Protein AF-A0A1L5L193-F1 (afdb_monomer)

Solvent-accessible surface area (backbone atoms only — not comparable to full-atom values): 7618 Å² total; per-residue (Å²): 110,72,63,56,50,73,42,48,42,58,53,31,42,52,50,36,54,54,48,49,52,45,39,71,76,49,44,58,81,75,45,55,71,64,32,44,52,40,49,49,51,41,42,38,51,27,49,30,44,20,22,20,64,66,56,87,20,56,33,45,41,53,42,11,40,66,74,67,65,30,77,91,50,23,79,63,40,78,53,18,62,65,53,50,33,46,53,46,65,51,52,45,42,49,52,41,52,53,24,47,79,39,49,85,44,54,68,49,37,47,49,39,53,50,58,55,57,52,47,42,56,47,39,67,44,53,46,23,64,69,67,75,37,98,71,54,54,42,38,85,51,56,84,60,111

Foldseek 3Di:
DVVCLQCVLVVLVVVLVVLCVVCVPPVVPPDDPLLNVLSLLSSLLSVLSCQCPPVVHDVQLLCCCQVVVNDPCSAPPDDHSNNVCCVVVPVLCCLSVVCSVVVVVVVSSVSSVVVSVVLCCVQVPVSCVRVVHNDDRSVVSSVRD

Sequence (145 aa):
MKFWQRYWYYIGGVAFVILAFAMGLWGSAALDYVQVLLIFSWMGMLVHQFEEYAWPGGFPLISNMIVFNEIERPDRYILNQRQCFVSNVVLCYLCYIVPIFFPQLIWLAAAQIFQGLWQIPAHGIVLNMRLKSKYNPGLLLFCFH

Radius of gyration: 15.89 Å; Cα contacts (8 Å, |Δi|>4): 156; chains: 1; bounding box: 41×33×41 Å

pLDDT: mean 84.97, std 11.06, range [39.0, 96.0]

Secondary structure (DSSP, 8-state):
-HHHHHHHHHHHHHHHHHHHHHIIIIIHHHS-HHHHHHHHHHHHHHHHHHHHHTSS--HHHHHHHHTS---S-TTTSSS-HHHHHIIIIIIIHHHHHHHHH-TT-HHHHHHHHHHHHHHHHIIIIIIHHHHTSS--TTSGGGGG-

Mean predicted aligned error: 5.78 Å

Structure (mmCIF, N/CA/C/O backbone):
data_AF-A0A1L5L193-F1
#
_entry.id   AF-A0A1L5L193-F1
#
loop_
_atom_site.group_PDB
_atom_site.id
_atom_site.type_symbol
_atom_site.label_atom_id
_atom_site.label_alt_id
_atom_site.label_comp_id
_atom_site.label_asym_id
_atom_site.label_entity_id
_atom_site.label_seq_id
_atom_site.pdbx_PDB_ins_code
_atom_site.Cartn_x
_atom_site.Cartn_y
_atom_site.Cartn_z
_atom_site.occupancy
_atom_site.B_iso_or_equiv
_atom_site.auth_seq_id
_atom_site.auth_comp_id
_atom_site.auth_asym_id
_atom_site.auth_atom_id
_atom_site.pdbx_PDB_model_num
ATOM 1 N N . MET A 1 1 ? 6.239 -19.169 0.678 1.00 64.19 1 MET A N 1
ATOM 2 C CA . MET A 1 1 ? 6.629 -17.743 0.519 1.00 64.19 1 MET A CA 1
ATOM 3 C C . MET A 1 1 ? 6.587 -17.225 -0.922 1.00 64.19 1 MET A C 1
ATOM 5 O O . MET A 1 1 ? 6.094 -16.124 -1.113 1.00 64.19 1 MET A O 1
ATOM 9 N N . LYS A 1 2 ? 7.032 -17.982 -1.944 1.00 82.06 2 LYS A N 1
ATOM 10 C CA . LYS A 1 2 ? 7.000 -17.519 -3.353 1.00 82.06 2 LYS A CA 1
ATOM 11 C C . LYS A 1 2 ? 5.596 -17.164 -3.871 1.00 82.06 2 LYS A C 1
ATOM 13 O O . LYS A 1 2 ? 5.463 -16.207 -4.619 1.00 82.06 2 LYS A O 1
ATOM 18 N N . PHE A 1 3 ? 4.569 -17.911 -3.454 1.00 86.75 3 PHE A N 1
ATOM 19 C CA . PHE A 1 3 ? 3.175 -17.631 -3.817 1.00 86.75 3 PHE A CA 1
ATOM 20 C C . PHE A 1 3 ? 2.727 -16.255 -3.311 1.00 86.75 3 PHE A C 1
ATOM 22 O O . PHE A 1 3 ? 2.352 -15.400 -4.103 1.00 86.75 3 PHE A O 1
ATOM 29 N N . TRP A 1 4 ? 2.866 -16.004 -2.007 1.00 83.44 4 TRP A N 1
ATOM 30 C CA . TRP A 1 4 ? 2.478 -14.723 -1.415 1.00 83.44 4 TRP A CA 1
ATOM 31 C C . TRP A 1 4 ? 3.247 -13.551 -2.035 1.00 83.44 4 TRP A C 1
ATOM 33 O O . TRP A 1 4 ? 2.641 -12.578 -2.466 1.00 83.44 4 TRP A O 1
ATOM 43 N N . GLN A 1 5 ? 4.562 -13.693 -2.218 1.00 85.12 5 GLN A N 1
ATOM 44 C CA . GLN A 1 5 ? 5.369 -12.675 -2.899 1.00 85.12 5 GLN A CA 1
ATOM 45 C C . GLN A 1 5 ? 4.891 -12.367 -4.320 1.00 85.12 5 GLN A C 1
ATOM 47 O O . GLN A 1 5 ? 5.106 -11.259 -4.797 1.00 85.12 5 GLN A O 1
ATOM 52 N N . ARG A 1 6 ? 4.258 -13.317 -5.013 1.00 86.31 6 ARG A N 1
ATOM 53 C CA . ARG A 1 6 ? 3.815 -13.150 -6.401 1.00 86.31 6 ARG A CA 1
ATOM 54 C C . ARG A 1 6 ? 2.389 -12.620 -6.530 1.00 86.31 6 ARG A C 1
ATOM 56 O O . ARG A 1 6 ? 2.111 -11.945 -7.512 1.00 86.31 6 ARG A O 1
ATOM 63 N N . TYR A 1 7 ? 1.522 -12.912 -5.563 1.00 90.81 7 TYR A N 1
ATOM 64 C CA . TYR A 1 7 ? 0.078 -12.653 -5.651 1.00 90.81 7 TYR A CA 1
ATOM 65 C C . TYR A 1 7 ? -0.460 -11.747 -4.533 1.00 90.81 7 TYR A C 1
ATOM 67 O O . TYR A 1 7 ? -1.667 -11.672 -4.329 1.00 90.81 7 TYR A O 1
ATOM 75 N N . TRP A 1 8 ? 0.411 -11.056 -3.795 1.00 92.31 8 TRP A N 1
ATOM 76 C CA . TRP A 1 8 ? 0.014 -10.211 -2.664 1.00 92.31 8 TRP A CA 1
ATOM 77 C C . TRP A 1 8 ? -1.023 -9.137 -3.017 1.00 92.31 8 TRP A C 1
ATOM 79 O O . TRP A 1 8 ? -1.915 -8.888 -2.217 1.00 92.31 8 TRP A O 1
ATOM 89 N N . TYR A 1 9 ? -0.959 -8.555 -4.213 1.00 92.19 9 TYR A N 1
ATOM 90 C CA . TYR A 1 9 ? -1.908 -7.536 -4.668 1.00 92.19 9 TYR A CA 1
ATOM 91 C C . TYR A 1 9 ? -3.305 -8.119 -4.940 1.00 92.19 9 TYR A C 1
ATOM 93 O O . TYR A 1 9 ? -4.301 -7.462 -4.660 1.00 92.19 9 TYR A O 1
ATOM 101 N N . TYR A 1 10 ? -3.415 -9.382 -5.376 1.00 93.56 10 TYR A N 1
ATOM 102 C CA . TYR A 1 10 ? -4.711 -10.076 -5.444 1.00 93.56 10 TYR A CA 1
ATOM 103 C C . TYR A 1 10 ? -5.270 -10.371 -4.053 1.00 93.56 10 TYR A C 1
ATOM 105 O O . TYR A 1 10 ? -6.467 -10.224 -3.828 1.00 93.56 10 TYR A O 1
ATOM 113 N N . ILE A 1 11 ? -4.405 -10.761 -3.111 1.00 93.19 11 ILE A N 1
ATOM 114 C CA . ILE A 1 11 ? -4.799 -10.956 -1.709 1.00 93.19 11 ILE A CA 1
ATOM 115 C C . ILE A 1 11 ? -5.304 -9.629 -1.125 1.00 93.19 11 ILE A C 1
ATOM 117 O O . ILE A 1 11 ? -6.338 -9.612 -0.465 1.00 93.19 11 ILE A O 1
ATOM 121 N N . GLY A 1 12 ? -4.627 -8.519 -1.431 1.00 93.12 12 GLY A N 1
ATOM 122 C CA . GLY A 1 12 ? -5.068 -7.171 -1.083 1.00 93.12 12 GLY A CA 1
ATOM 123 C C . GLY A 1 12 ? -6.423 -6.807 -1.697 1.00 93.12 12 GLY A C 1
ATOM 124 O O . GLY A 1 12 ? -7.297 -6.316 -0.990 1.00 93.12 12 GLY A O 1
ATOM 125 N N . GLY A 1 13 ? -6.651 -7.135 -2.972 1.00 93.25 13 GLY A N 1
ATOM 126 C CA . GLY A 1 13 ? -7.951 -6.952 -3.626 1.00 93.25 13 GLY A CA 1
ATOM 127 C C . GLY A 1 13 ? -9.080 -7.749 -2.960 1.00 93.25 13 GLY A C 1
ATOM 128 O O . GLY A 1 13 ? -10.162 -7.217 -2.727 1.00 93.25 13 GLY A O 1
ATOM 129 N N . VAL A 1 14 ? -8.827 -9.003 -2.571 1.00 95.44 14 VAL A N 1
ATOM 130 C CA . VAL A 1 14 ? -9.793 -9.803 -1.794 1.00 95.44 14 VAL A CA 1
ATOM 131 C C . VAL A 1 14 ? -10.044 -9.177 -0.420 1.00 95.44 14 VAL A C 1
ATOM 133 O O . VAL A 1 14 ? -11.194 -9.077 0.006 1.00 95.44 14 VAL A O 1
ATOM 136 N N . ALA A 1 15 ? -8.992 -8.713 0.260 1.00 94.69 15 ALA A N 1
ATOM 137 C CA . ALA A 1 15 ? -9.118 -8.025 1.542 1.00 94.69 15 ALA A CA 1
ATOM 138 C C . ALA A 1 15 ? -9.965 -6.749 1.421 1.00 94.69 15 ALA A C 1
ATOM 140 O O . ALA A 1 15 ? -10.819 -6.511 2.272 1.00 94.69 15 ALA A O 1
ATOM 141 N N . PHE A 1 16 ? -9.801 -5.978 0.343 1.00 95.81 16 PHE A N 1
ATOM 142 C CA . PHE A 1 16 ? -10.637 -4.815 0.052 1.00 95.81 16 PHE A CA 1
ATOM 143 C C . PHE A 1 16 ? -12.115 -5.193 -0.072 1.00 95.81 16 PHE A C 1
ATOM 145 O O . PHE A 1 16 ? -12.950 -4.551 0.556 1.00 95.81 16 PHE A O 1
ATOM 152 N N . VAL A 1 17 ? -12.446 -6.249 -0.824 1.00 95.81 17 VAL A N 1
ATOM 153 C CA . VAL A 1 17 ? -13.841 -6.697 -0.980 1.00 95.81 17 VAL A CA 1
ATOM 154 C C . VAL A 1 17 ? -14.447 -7.061 0.376 1.00 95.81 17 VAL A C 1
ATOM 156 O O . VAL A 1 17 ? -15.542 -6.609 0.702 1.00 95.81 17 VAL A O 1
ATOM 159 N N . ILE A 1 18 ? -13.723 -7.824 1.199 1.00 96.00 18 ILE A N 1
ATOM 160 C CA . ILE A 1 18 ? -14.178 -8.202 2.544 1.00 96.00 18 ILE A CA 1
ATOM 161 C C . ILE A 1 18 ? -14.397 -6.957 3.414 1.00 96.00 18 ILE A C 1
ATOM 163 O O . ILE A 1 18 ? -15.443 -6.832 4.053 1.00 96.00 18 ILE A O 1
ATOM 167 N N . LEU A 1 19 ? -13.440 -6.025 3.420 1.00 94.69 19 LEU A N 1
ATOM 168 C CA . LEU A 1 19 ? -13.536 -4.778 4.180 1.00 94.69 19 LEU A CA 1
ATOM 169 C C . LEU A 1 19 ? -14.686 -3.894 3.691 1.00 94.69 19 LEU A C 1
ATOM 171 O O . LEU A 1 19 ? -15.374 -3.305 4.517 1.00 94.6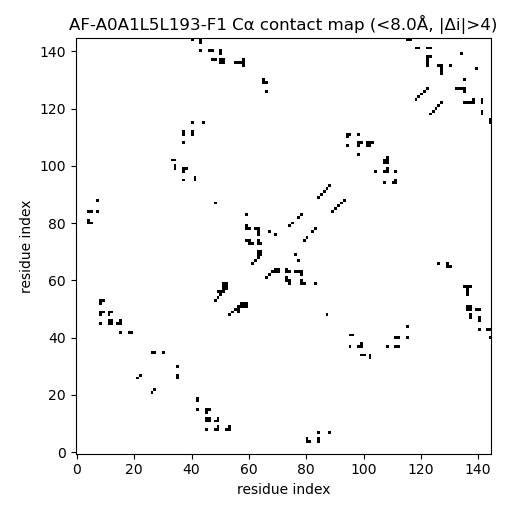9 19 LEU A O 1
ATOM 175 N N . ALA A 1 20 ? -14.952 -3.844 2.386 1.00 95.19 20 ALA A N 1
ATOM 176 C CA . ALA A 1 20 ? -16.063 -3.084 1.824 1.00 95.19 20 ALA A CA 1
ATOM 177 C C . ALA A 1 20 ? -17.415 -3.590 2.342 1.00 95.19 20 ALA A C 1
ATOM 179 O O . ALA A 1 20 ? -18.235 -2.789 2.790 1.00 95.19 20 ALA A O 1
ATOM 180 N N . PHE A 1 21 ? -17.625 -4.911 2.372 1.00 95.38 21 PHE A N 1
ATOM 181 C CA . PHE A 1 21 ? -18.826 -5.486 2.982 1.00 95.38 21 PHE A CA 1
ATOM 182 C C . PHE A 1 21 ? -18.870 -5.247 4.495 1.00 95.38 21 PHE A C 1
ATOM 184 O O . PHE A 1 21 ? -19.905 -4.839 5.018 1.00 95.38 21 PHE A O 1
ATOM 191 N N . ALA A 1 22 ? -17.755 -5.447 5.203 1.00 94.50 22 ALA A N 1
ATOM 192 C CA . ALA A 1 22 ? -17.705 -5.259 6.650 1.00 94.50 22 ALA A CA 1
ATOM 193 C C . ALA A 1 22 ? -18.012 -3.807 7.059 1.00 94.50 22 ALA A C 1
ATOM 195 O O . ALA A 1 22 ? -18.832 -3.577 7.947 1.00 94.50 22 ALA A O 1
ATOM 196 N N . MET A 1 23 ? -17.403 -2.825 6.395 1.00 95.25 23 MET A N 1
ATOM 197 C CA . MET A 1 23 ? -17.596 -1.402 6.687 1.00 95.25 23 MET A CA 1
ATOM 198 C C . MET A 1 23 ? -18.951 -0.880 6.206 1.00 95.25 23 MET A C 1
ATOM 200 O O . MET A 1 23 ? -19.555 -0.057 6.897 1.00 95.25 23 MET A O 1
ATOM 204 N N . GLY A 1 24 ? -19.442 -1.375 5.065 1.00 91.62 24 GLY A N 1
ATOM 205 C CA . GLY A 1 24 ? -20.718 -0.968 4.477 1.00 91.62 24 GLY A CA 1
ATOM 206 C C . GLY A 1 24 ? -21.950 -1.480 5.226 1.00 91.62 24 GLY A C 1
ATOM 207 O O . GLY A 1 24 ? -22.968 -0.797 5.238 1.00 91.62 24 GLY A O 1
ATOM 208 N N . LEU A 1 25 ? -21.871 -2.655 5.861 1.00 92.62 25 LEU A N 1
ATOM 209 C CA . LEU A 1 25 ? -23.006 -3.241 6.585 1.00 92.62 25 LEU A CA 1
ATOM 210 C C . LEU A 1 25 ? -23.091 -2.785 8.047 1.00 92.62 25 LEU A C 1
ATOM 212 O O . LEU A 1 25 ? -24.179 -2.480 8.527 1.00 92.62 25 LEU A O 1
ATOM 216 N N . TRP A 1 26 ? -21.965 -2.765 8.765 1.00 89.69 26 TRP A N 1
ATOM 217 C CA . TRP A 1 26 ? -21.964 -2.546 10.222 1.00 89.69 26 TRP A CA 1
ATOM 218 C C . TRP A 1 26 ? -20.737 -1.806 10.757 1.00 89.69 26 TRP A C 1
ATOM 220 O O . TRP A 1 26 ? -20.842 -1.091 11.750 1.00 89.69 26 TRP A O 1
ATOM 230 N N . GLY A 1 27 ? -19.574 -1.948 10.118 1.00 86.62 27 GLY A N 1
ATOM 231 C CA . GLY A 1 27 ? -18.307 -1.445 10.653 1.00 86.62 27 GLY A CA 1
ATOM 232 C C . GLY A 1 27 ? -18.264 0.075 10.793 1.00 86.62 27 GLY A C 1
ATOM 233 O O . GLY A 1 27 ? -17.732 0.580 11.774 1.00 86.62 27 GLY A O 1
ATOM 234 N N . SER A 1 28 ? -18.885 0.810 9.868 1.00 89.12 28 SER A N 1
ATOM 235 C CA . SER A 1 28 ? -18.948 2.277 9.928 1.00 89.12 28 SER A CA 1
ATOM 236 C C . SER A 1 28 ? -19.790 2.821 11.089 1.00 89.12 28 SER A C 1
ATOM 238 O O . SER A 1 28 ? -19.515 3.917 11.563 1.00 89.12 28 SER A O 1
ATOM 240 N N . ALA A 1 29 ? -20.782 2.064 11.568 1.00 89.94 29 ALA A N 1
ATOM 241 C CA . ALA A 1 29 ? -21.623 2.455 12.700 1.00 89.94 29 ALA A CA 1
ATOM 242 C C . ALA A 1 29 ? -21.060 2.001 14.058 1.00 89.94 29 ALA A C 1
ATOM 244 O O . ALA A 1 29 ? -21.429 2.552 15.092 1.00 89.94 29 ALA A O 1
ATOM 245 N N . ALA A 1 30 ? -20.198 0.980 14.061 1.00 91.56 30 ALA A N 1
ATOM 246 C CA . ALA A 1 30 ? -19.681 0.347 15.273 1.00 91.56 30 ALA A CA 1
ATOM 247 C C . ALA A 1 30 ? -18.313 0.883 15.735 1.00 91.56 30 ALA A C 1
ATOM 249 O O . ALA A 1 30 ? -17.854 0.506 16.812 1.00 91.56 30 ALA A O 1
ATOM 250 N N . LEU A 1 31 ? -17.646 1.705 14.923 1.00 93.31 31 LEU A N 1
ATOM 251 C CA . LEU A 1 31 ? -16.280 2.176 15.158 1.00 93.31 31 LEU A CA 1
ATOM 252 C C . LEU A 1 31 ? -16.222 3.694 15.325 1.00 93.31 31 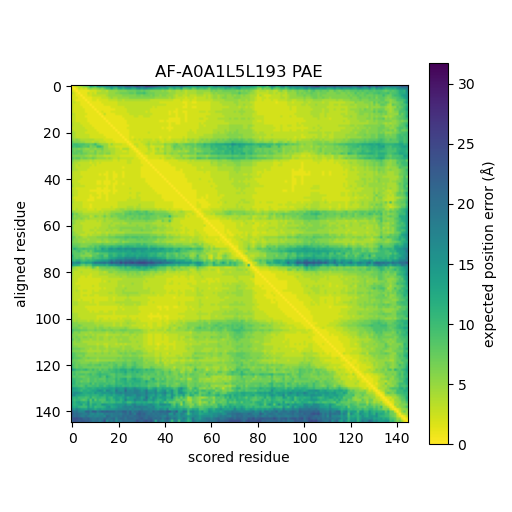LEU A C 1
ATOM 254 O O . LEU A 1 31 ? -17.063 4.427 14.804 1.00 93.31 31 LEU A O 1
ATOM 258 N N . ASP A 1 32 ? -15.174 4.165 15.999 1.00 92.69 32 ASP A N 1
ATOM 259 C CA . ASP A 1 32 ? -14.923 5.595 16.140 1.00 92.69 32 ASP A CA 1
ATOM 260 C C . ASP A 1 32 ? -14.630 6.248 14.788 1.00 92.69 32 ASP A C 1
ATOM 262 O O . ASP A 1 32 ? -13.974 5.669 13.918 1.00 92.69 32 ASP A O 1
ATOM 266 N N . TYR A 1 33 ? -15.035 7.510 14.640 1.00 92.44 33 TYR A N 1
ATOM 267 C CA . TYR A 1 33 ? -14.891 8.264 13.392 1.00 92.44 33 TYR A CA 1
ATOM 268 C C . TYR A 1 33 ? -13.461 8.236 12.823 1.00 92.44 33 TYR A C 1
ATOM 270 O O . TYR A 1 33 ? -13.266 8.015 11.629 1.00 92.44 33 TYR A O 1
ATOM 278 N N . VAL A 1 34 ? -12.445 8.395 13.679 1.00 92.94 34 VAL A N 1
ATOM 279 C CA . VAL A 1 34 ? -11.037 8.334 13.255 1.00 92.94 34 VAL A CA 1
ATOM 280 C C . VAL A 1 34 ? -10.670 6.936 12.753 1.00 92.94 34 VAL A C 1
ATOM 282 O O . VAL A 1 34 ? -10.015 6.820 11.724 1.00 92.94 34 VAL A O 1
ATOM 285 N N . GLN A 1 35 ? -11.123 5.866 13.413 1.00 94.19 35 GLN A N 1
ATOM 286 C CA . GLN A 1 35 ? -10.868 4.497 12.947 1.00 94.19 35 GLN A CA 1
ATOM 287 C C . GLN A 1 35 ? -11.535 4.229 11.604 1.00 94.19 35 GLN A C 1
ATOM 289 O O . GLN A 1 35 ? -10.915 3.634 10.726 1.00 94.19 35 GLN A O 1
ATOM 294 N N . VAL A 1 36 ? -12.768 4.706 11.423 1.00 94.81 36 VAL A N 1
ATOM 295 C CA . VAL A 1 36 ? -13.487 4.607 10.151 1.00 94.81 36 VAL A CA 1
ATOM 296 C C . VAL A 1 36 ? -12.678 5.274 9.036 1.00 94.81 36 VAL A C 1
ATOM 298 O O . VAL A 1 36 ? -12.431 4.641 8.010 1.00 94.81 36 VAL A O 1
ATOM 301 N N . LEU A 1 37 ? -12.183 6.498 9.252 1.00 93.62 37 LEU A N 1
ATOM 302 C CA . LEU A 1 37 ? -11.328 7.198 8.286 1.00 93.62 37 LEU A CA 1
ATOM 303 C C . LEU A 1 37 ? -10.040 6.429 7.966 1.00 93.62 37 LEU A C 1
ATOM 305 O O . LEU A 1 37 ? -9.684 6.288 6.797 1.00 93.62 37 LEU A O 1
ATOM 309 N N . LEU A 1 38 ? -9.352 5.903 8.982 1.00 94.56 38 LEU A N 1
ATOM 310 C CA . LEU A 1 38 ? -8.117 5.139 8.786 1.00 94.56 38 LEU A CA 1
ATOM 311 C C . LEU A 1 38 ? -8.376 3.830 8.028 1.00 94.56 38 LEU A C 1
ATOM 313 O O . LEU A 1 38 ? -7.580 3.453 7.170 1.00 94.56 38 LEU A O 1
ATOM 317 N N . ILE A 1 39 ? -9.502 3.158 8.270 1.00 95.50 39 ILE A N 1
ATOM 318 C CA . ILE A 1 39 ? -9.875 1.953 7.522 1.00 95.50 39 ILE A CA 1
ATOM 319 C C . ILE A 1 39 ? -10.190 2.297 6.065 1.00 95.50 39 ILE A C 1
ATOM 321 O O . ILE A 1 39 ? -9.711 1.601 5.173 1.00 95.50 39 ILE A O 1
ATOM 325 N N . PHE A 1 40 ? -10.932 3.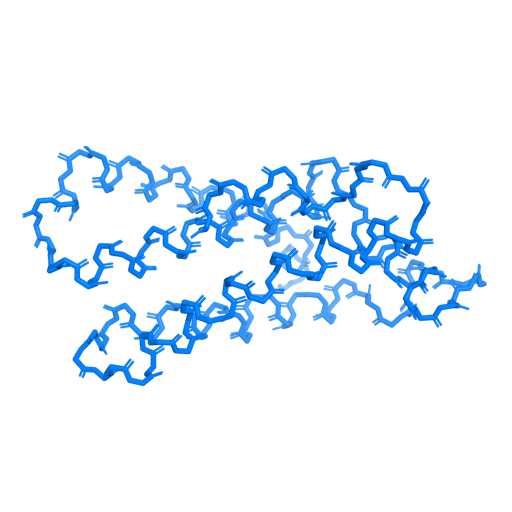373 5.793 1.00 94.19 40 PHE A N 1
ATOM 326 C CA . PHE A 1 40 ? -11.207 3.791 4.415 1.00 94.19 40 PHE A CA 1
ATOM 327 C C . PHE A 1 40 ? -9.938 4.214 3.670 1.00 94.19 40 PHE A C 1
ATOM 329 O O . PHE A 1 40 ? -9.747 3.818 2.522 1.00 94.19 40 PHE A O 1
ATOM 336 N N . SER A 1 41 ? -9.030 4.930 4.334 1.00 93.12 41 SER A N 1
ATOM 337 C CA . SER A 1 41 ? -7.706 5.245 3.789 1.00 93.12 41 SER A CA 1
ATOM 338 C C . SER A 1 41 ? -6.914 3.969 3.467 1.00 93.12 41 SER A C 1
ATOM 340 O O . SER A 1 41 ? -6.328 3.851 2.391 1.00 93.12 41 SER A O 1
ATOM 342 N N . TRP A 1 42 ? -6.958 2.964 4.345 1.00 94.69 42 TRP A N 1
ATOM 343 C CA . TRP A 1 42 ? -6.340 1.664 4.088 1.00 94.69 42 TRP A CA 1
ATOM 344 C C . TRP A 1 42 ? -6.977 0.919 2.909 1.00 94.69 42 TRP A C 1
ATOM 346 O O . TRP A 1 42 ? -6.275 0.380 2.053 1.00 94.69 42 TRP A O 1
ATOM 356 N N . MET A 1 43 ? -8.304 0.935 2.811 1.00 94.88 43 MET A N 1
ATOM 357 C CA . MET A 1 43 ? -9.028 0.381 1.670 1.00 94.88 43 MET A CA 1
ATOM 358 C C . MET A 1 43 ? -8.619 1.065 0.361 1.00 94.88 43 MET A C 1
ATOM 360 O O . MET A 1 43 ? -8.376 0.369 -0.621 1.00 94.88 43 MET A O 1
ATOM 364 N N . GLY A 1 44 ? -8.470 2.393 0.350 1.00 91.81 44 GLY A N 1
ATOM 365 C CA . GLY A 1 44 ? -7.952 3.135 -0.802 1.00 91.81 44 GLY A CA 1
ATOM 366 C C . GLY A 1 44 ? -6.565 2.649 -1.228 1.00 91.81 44 GLY A C 1
ATOM 367 O O . GLY A 1 44 ? -6.337 2.384 -2.408 1.00 91.81 44 GLY A O 1
ATOM 368 N N . MET A 1 45 ? -5.657 2.443 -0.271 1.00 92.81 45 MET A N 1
ATOM 369 C CA . MET A 1 45 ? -4.316 1.909 -0.534 1.00 92.81 45 MET A CA 1
ATOM 370 C C . MET A 1 45 ? -4.338 0.478 -1.101 1.00 92.81 45 MET A C 1
ATOM 372 O O . MET A 1 45 ? -3.570 0.160 -2.008 1.00 92.81 45 MET A O 1
ATOM 376 N N . LEU A 1 46 ? -5.237 -0.390 -0.625 1.00 93.31 46 LEU A N 1
ATOM 377 C CA . LEU A 1 46 ? -5.390 -1.750 -1.159 1.00 93.31 46 LEU A CA 1
ATOM 378 C C . LEU A 1 46 ? -5.782 -1.757 -2.637 1.00 93.31 46 LEU A C 1
ATOM 380 O O . LEU A 1 46 ? -5.229 -2.529 -3.423 1.00 93.31 46 LEU A O 1
ATOM 384 N N . VAL A 1 47 ? -6.731 -0.904 -3.025 1.00 91.62 47 VAL A N 1
ATOM 385 C CA . VAL A 1 47 ? -7.146 -0.812 -4.428 1.00 91.62 47 VAL A CA 1
ATOM 386 C C . VAL A 1 47 ? -6.054 -0.117 -5.254 1.00 91.62 47 VAL A C 1
ATOM 388 O O . VAL A 1 47 ? -5.790 -0.563 -6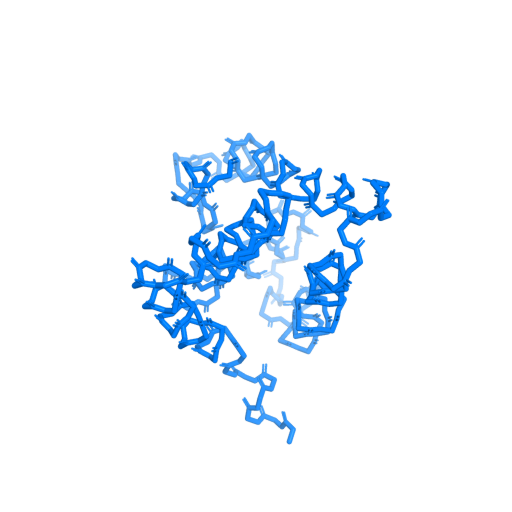.365 1.00 91.62 47 VAL A O 1
ATOM 391 N N . HIS A 1 48 ? -5.354 0.893 -4.719 1.00 90.69 48 HIS A N 1
ATOM 392 C CA . HIS A 1 48 ? -4.199 1.534 -5.377 1.00 90.69 48 HIS A CA 1
ATOM 393 C C . HIS A 1 48 ? -3.116 0.510 -5.738 1.00 90.69 48 HIS A C 1
ATOM 395 O O . HIS A 1 48 ? -2.716 0.403 -6.896 1.00 90.69 48 HIS A O 1
ATOM 401 N N . GLN A 1 49 ? -2.750 -0.355 -4.795 1.00 92.12 49 GLN A N 1
ATOM 402 C CA . GLN A 1 49 ? -1.846 -1.476 -5.050 1.00 92.12 49 GLN A CA 1
ATOM 403 C C . GLN A 1 49 ? -2.430 -2.498 -6.037 1.00 92.12 49 GLN A C 1
ATOM 405 O O . GLN A 1 49 ? -1.710 -3.102 -6.830 1.00 92.12 49 GLN A O 1
ATOM 410 N N . PHE A 1 50 ? -3.737 -2.733 -6.027 1.00 91.81 50 PHE A N 1
ATOM 411 C CA . PHE A 1 50 ? -4.338 -3.589 -7.045 1.00 91.81 50 PHE A CA 1
ATOM 412 C C . PHE A 1 50 ? -4.202 -2.978 -8.451 1.00 91.81 50 PHE A C 1
ATOM 414 O O . PHE A 1 50 ? -3.843 -3.687 -9.393 1.00 91.81 50 PHE A O 1
ATOM 421 N N . GLU A 1 51 ? -4.419 -1.671 -8.598 1.00 89.62 51 GLU A N 1
ATOM 422 C CA . GLU A 1 51 ? -4.284 -0.962 -9.874 1.00 89.62 51 GLU A CA 1
ATOM 423 C C . GLU A 1 51 ? -2.839 -0.997 -10.397 1.00 89.62 51 GLU A C 1
ATOM 425 O O . GLU A 1 51 ? -2.597 -1.306 -11.567 1.00 89.62 51 GLU A O 1
ATOM 430 N N . GLU A 1 52 ? -1.869 -0.733 -9.519 1.00 87.38 52 GLU A N 1
ATOM 431 C CA . GLU A 1 52 ? -0.444 -0.679 -9.858 1.00 87.38 52 GLU A CA 1
ATOM 432 C C . GLU A 1 52 ? 0.139 -2.024 -10.312 1.00 87.38 52 GLU A C 1
ATOM 434 O O . GLU A 1 52 ? 1.014 -2.059 -11.188 1.00 87.38 52 GLU A O 1
ATOM 439 N N . TYR A 1 53 ? -0.321 -3.133 -9.719 1.00 90.25 53 TYR A N 1
ATOM 440 C CA . TYR A 1 53 ? 0.314 -4.448 -9.875 1.00 90.25 53 TYR A CA 1
ATOM 441 C C . TYR A 1 53 ? -0.562 -5.502 -10.567 1.00 90.25 53 TYR A C 1
ATOM 443 O O . TYR A 1 53 ? -0.004 -6.444 -11.131 1.00 90.25 53 TYR A O 1
ATOM 451 N N . ALA A 1 54 ? -1.892 -5.370 -10.545 1.00 89.62 54 ALA A N 1
ATOM 452 C CA . ALA A 1 54 ? -2.820 -6.347 -11.123 1.00 89.62 54 ALA A CA 1
ATOM 453 C C . ALA A 1 54 ? -3.447 -5.850 -12.429 1.00 89.62 54 ALA A C 1
ATOM 455 O O . ALA A 1 54 ? -3.239 -6.467 -13.474 1.00 89.62 54 ALA A O 1
ATOM 456 N N . TRP A 1 55 ? -4.220 -4.760 -12.373 1.00 82.06 55 TRP A N 1
ATOM 457 C CA . TRP A 1 55 ? -4.941 -4.246 -13.537 1.00 82.06 55 TRP A CA 1
ATOM 458 C C . TRP A 1 55 ? -5.154 -2.726 -13.468 1.00 82.06 55 TRP A C 1
ATOM 460 O O . TRP A 1 55 ? -5.829 -2.264 -12.551 1.00 82.06 55 TRP A O 1
ATOM 470 N N . PRO A 1 56 ? -4.686 -1.951 -14.466 1.00 82.25 56 PRO A N 1
ATOM 471 C CA . PRO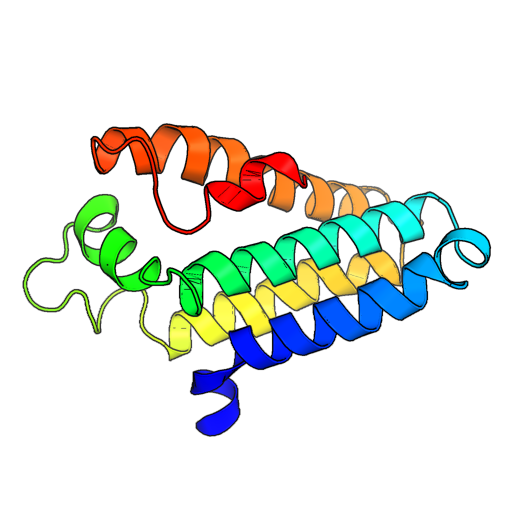 A 1 56 ? -3.982 -2.395 -15.675 1.00 82.25 56 PRO A CA 1
ATOM 472 C C . PRO A 1 56 ? -2.542 -2.858 -15.409 1.00 82.25 56 PRO A C 1
ATOM 474 O O . PRO A 1 56 ? -1.934 -3.469 -16.286 1.00 82.25 56 PRO A O 1
ATOM 477 N N . GLY A 1 57 ? -2.021 -2.634 -14.197 1.00 85.50 57 GLY A N 1
ATOM 478 C CA . GLY A 1 57 ? -0.708 -3.105 -13.778 1.00 85.50 57 GLY A CA 1
ATOM 479 C C . GLY A 1 57 ? 0.449 -2.357 -14.447 1.00 85.50 57 GLY A C 1
ATOM 480 O O . GLY A 1 57 ? 0.267 -1.371 -15.157 1.00 85.50 57 GLY A O 1
ATOM 481 N N . GLY A 1 58 ? 1.673 -2.847 -14.242 1.00 83.62 58 GLY A N 1
ATOM 482 C CA . GLY A 1 58 ? 2.865 -2.350 -14.941 1.00 83.62 58 GLY A CA 1
ATOM 483 C C . GLY A 1 58 ? 3.603 -1.203 -14.248 1.00 83.62 58 GLY A C 1
ATOM 484 O O . GLY A 1 58 ? 4.627 -0.758 -14.771 1.00 83.62 58 GLY A O 1
ATOM 485 N N . PHE A 1 59 ? 3.164 -0.773 -13.058 1.00 87.19 59 PHE A N 1
ATOM 486 C CA . PHE A 1 59 ? 3.844 0.278 -12.295 1.00 87.19 59 PHE A CA 1
ATOM 487 C C . PHE A 1 59 ? 5.345 0.007 -12.071 1.00 87.19 59 PHE A C 1
ATOM 489 O O . PHE A 1 59 ? 6.141 0.908 -12.339 1.00 87.19 59 PHE A O 1
ATOM 496 N N . PRO A 1 60 ? 5.791 -1.204 -11.666 1.00 85.81 60 PRO A N 1
ATOM 497 C CA . PRO A 1 60 ? 7.215 -1.449 -11.420 1.00 85.81 60 PRO A CA 1
ATOM 498 C C . PRO A 1 60 ? 8.075 -1.277 -12.673 1.00 85.81 60 PRO A C 1
ATOM 500 O O . PRO A 1 60 ? 9.141 -0.671 -12.614 1.00 85.81 60 PRO A O 1
ATOM 503 N N . LEU A 1 61 ? 7.579 -1.762 -13.815 1.00 84.94 61 LEU A N 1
ATOM 504 C CA . LEU A 1 61 ? 8.260 -1.667 -15.105 1.00 84.94 61 LEU A CA 1
ATOM 505 C C . LEU A 1 61 ? 8.385 -0.204 -15.546 1.00 84.94 61 LEU A C 1
ATOM 507 O O . LEU A 1 61 ? 9.477 0.263 -15.858 1.00 84.94 61 LEU A O 1
ATOM 511 N N . ILE A 1 62 ? 7.266 0.525 -15.517 1.00 84.75 62 ILE A N 1
ATOM 512 C CA . ILE A 1 62 ? 7.190 1.948 -15.867 1.00 84.75 62 ILE A CA 1
ATOM 513 C C . ILE A 1 62 ? 8.139 2.763 -14.992 1.00 84.75 62 ILE A C 1
ATOM 515 O O . ILE A 1 62 ? 8.926 3.560 -15.500 1.00 84.75 62 ILE A O 1
ATOM 519 N N . SER A 1 63 ? 8.101 2.541 -13.682 1.00 84.50 63 SER A N 1
ATOM 520 C CA . SER A 1 63 ? 8.946 3.252 -12.729 1.00 84.50 63 SER A CA 1
ATOM 521 C C . SER A 1 63 ? 10.428 2.932 -12.928 1.00 84.50 63 SER A C 1
ATOM 523 O O . SER A 1 63 ? 11.245 3.852 -12.930 1.00 84.50 63 SER A O 1
ATOM 525 N N . ASN A 1 64 ? 10.799 1.677 -13.193 1.00 87.44 64 ASN A N 1
ATOM 526 C CA . ASN A 1 64 ? 12.186 1.329 -13.522 1.00 87.44 64 ASN A CA 1
ATOM 527 C C . ASN A 1 64 ? 12.673 2.063 -14.781 1.00 87.44 64 ASN A C 1
ATOM 529 O O . ASN A 1 64 ? 13.736 2.681 -14.750 1.00 87.44 64 ASN A O 1
ATOM 533 N N . MET A 1 65 ? 11.867 2.104 -15.841 1.00 84.75 65 MET A N 1
ATOM 534 C CA . MET A 1 65 ? 12.246 2.765 -17.095 1.00 84.75 65 MET A CA 1
ATOM 535 C C . MET A 1 65 ? 12.293 4.294 -16.992 1.00 84.75 65 MET A C 1
ATOM 537 O O . MET A 1 65 ? 13.185 4.923 -17.549 1.00 84.75 65 MET A O 1
ATOM 541 N N . ILE A 1 66 ? 11.328 4.907 -16.305 1.00 82.94 66 ILE A N 1
ATOM 542 C CA . ILE A 1 66 ? 11.054 6.352 -16.411 1.00 82.94 66 ILE A CA 1
ATOM 543 C C . ILE A 1 66 ? 11.520 7.130 -15.183 1.00 82.94 66 ILE A C 1
ATOM 545 O O . ILE A 1 66 ? 11.914 8.296 -15.276 1.00 82.94 66 ILE A O 1
ATOM 549 N N . VAL A 1 67 ? 11.462 6.510 -14.007 1.00 81.69 67 VAL A N 1
ATOM 550 C CA . VAL A 1 67 ? 11.935 7.134 -12.768 1.00 81.69 67 VAL A CA 1
ATOM 551 C C . VAL A 1 67 ? 13.414 6.832 -12.569 1.00 81.69 67 VAL A C 1
ATOM 553 O O . VAL A 1 67 ? 14.175 7.753 -12.271 1.00 81.69 67 VAL A O 1
ATOM 556 N N . PHE A 1 68 ? 13.813 5.576 -12.780 1.00 83.31 68 PHE A N 1
ATOM 557 C CA . PHE A 1 68 ? 15.174 5.100 -12.531 1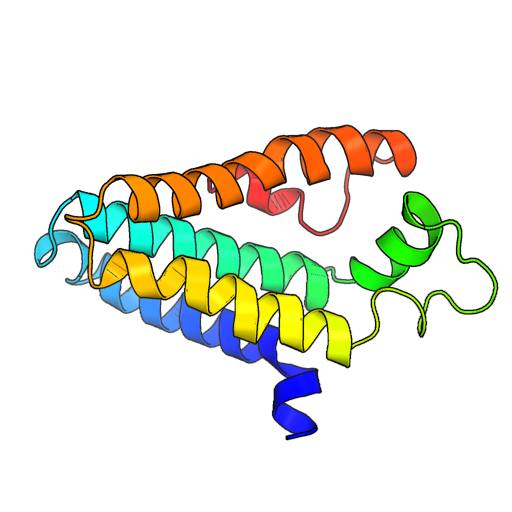.00 83.31 68 PHE A CA 1
ATOM 558 C C . PHE A 1 68 ? 16.065 5.017 -13.782 1.00 83.31 68 PHE A C 1
ATOM 560 O O . PHE A 1 68 ? 17.252 4.744 -13.637 1.00 83.31 68 PHE A O 1
ATOM 567 N N . ASN A 1 69 ? 15.537 5.317 -14.977 1.00 84.00 69 ASN A N 1
ATOM 568 C CA . ASN A 1 69 ? 16.264 5.266 -16.257 1.00 84.00 69 ASN A CA 1
ATOM 569 C C . ASN A 1 69 ? 16.912 3.897 -16.561 1.00 84.00 69 ASN A C 1
ATOM 571 O O . ASN A 1 69 ? 17.931 3.832 -17.247 1.00 84.00 69 ASN A O 1
ATOM 575 N N . GLU A 1 70 ? 16.331 2.802 -16.065 1.00 83.38 70 GLU A N 1
ATOM 576 C CA . GLU A 1 70 ? 16.794 1.440 -16.338 1.00 83.38 70 GLU A CA 1
ATOM 577 C C . GLU A 1 70 ? 16.115 0.903 -17.606 1.00 83.38 70 GLU A C 1
ATOM 579 O O . GLU A 1 70 ? 14.910 0.650 -17.618 1.00 83.38 70 GLU A O 1
ATOM 584 N N . ILE A 1 71 ? 16.887 0.749 -18.684 1.00 79.75 71 ILE A N 1
ATOM 585 C CA . ILE A 1 71 ? 16.381 0.361 -20.013 1.00 79.75 71 ILE A CA 1
ATOM 586 C C . ILE A 1 71 ? 16.795 -1.072 -20.374 1.00 79.75 71 ILE A C 1
ATOM 588 O O . ILE A 1 71 ? 16.092 -1.737 -21.133 1.00 79.75 71 ILE A O 1
ATOM 592 N N . GLU A 1 72 ? 17.902 -1.581 -19.828 1.00 81.88 72 GLU A N 1
ATOM 593 C CA . GLU A 1 72 ? 18.417 -2.901 -20.197 1.00 81.88 72 GLU A CA 1
ATOM 594 C C . GLU A 1 72 ? 17.615 -4.022 -19.540 1.00 81.88 72 GLU A C 1
ATOM 596 O O . GLU A 1 72 ? 17.353 -5.053 -20.168 1.00 81.88 72 GLU A O 1
ATOM 601 N N . ARG A 1 73 ? 17.248 -3.853 -18.262 1.00 80.88 73 ARG A N 1
ATOM 602 C CA . ARG A 1 73 ? 16.528 -4.872 -17.473 1.00 80.88 73 ARG A CA 1
ATOM 603 C C . ARG A 1 73 ? 15.463 -4.270 -16.552 1.00 80.88 73 ARG A C 1
ATOM 605 O O . ARG A 1 73 ? 15.492 -4.511 -15.335 1.00 80.88 73 ARG A O 1
ATOM 612 N N . PRO A 1 74 ? 14.477 -3.543 -17.108 1.00 78.06 74 PRO A N 1
ATOM 613 C CA . PRO A 1 74 ? 13.437 -2.889 -16.318 1.00 78.06 74 PRO A CA 1
ATOM 614 C C . PRO A 1 74 ? 12.526 -3.877 -15.572 1.00 78.06 74 PRO A C 1
ATOM 616 O O . PRO A 1 74 ? 11.782 -3.477 -14.680 1.00 78.06 74 PRO A O 1
ATOM 619 N N . ASP A 1 75 ? 12.578 -5.173 -15.890 1.00 74.44 75 ASP A N 1
ATOM 620 C CA . ASP A 1 75 ? 11.839 -6.243 -15.215 1.00 74.44 75 ASP A CA 1
ATOM 621 C C . ASP A 1 75 ? 12.504 -6.740 -13.913 1.00 74.44 75 ASP A C 1
ATOM 623 O O . ASP A 1 75 ? 11.871 -7.473 -13.147 1.00 74.44 75 ASP A O 1
ATOM 627 N N . ARG A 1 76 ? 13.772 -6.383 -13.637 1.00 70.44 76 ARG A N 1
ATOM 628 C CA . ARG A 1 76 ? 14.567 -7.009 -12.550 1.00 70.44 76 ARG A CA 1
ATOM 629 C C . ARG A 1 76 ? 15.235 -6.036 -11.585 1.00 70.44 76 ARG A C 1
ATOM 631 O O . ARG A 1 76 ? 15.604 -6.468 -10.491 1.00 70.44 76 ARG A O 1
ATOM 638 N N . TYR A 1 77 ? 15.406 -4.770 -11.954 1.00 59.66 77 TYR A N 1
ATOM 639 C CA . TYR A 1 77 ? 16.086 -3.763 -11.133 1.00 59.66 77 TYR A CA 1
ATOM 640 C C . TYR A 1 77 ? 15.470 -2.375 -11.395 1.00 59.66 77 TYR A C 1
ATOM 642 O O . TYR A 1 77 ? 15.202 -2.055 -12.542 1.00 59.66 77 TYR A O 1
ATOM 650 N N . ILE A 1 78 ? 15.169 -1.511 -10.417 1.00 74.62 78 ILE A N 1
ATOM 651 C CA . ILE A 1 78 ? 15.297 -1.591 -8.946 1.00 74.62 78 ILE A CA 1
ATOM 652 C C . ILE A 1 78 ? 14.042 -2.214 -8.298 1.00 74.62 78 ILE A C 1
ATOM 654 O O . ILE A 1 78 ? 14.152 -2.978 -7.335 1.00 74.62 78 ILE A O 1
ATOM 658 N N . LEU A 1 79 ? 12.853 -1.945 -8.844 1.00 82.81 79 LEU A N 1
ATOM 659 C CA . LEU A 1 79 ? 11.563 -2.437 -8.344 1.00 82.81 79 LEU A CA 1
ATOM 660 C C . LEU A 1 79 ? 11.290 -3.869 -8.817 1.00 82.81 79 LEU A C 1
ATOM 662 O O . LEU A 1 79 ? 10.469 -4.115 -9.698 1.00 82.81 79 LEU A O 1
ATOM 666 N N . ASN A 1 80 ? 12.015 -4.834 -8.256 1.00 86.06 80 ASN A N 1
ATOM 667 C CA . ASN A 1 80 ? 11.720 -6.248 -8.477 1.00 86.06 80 ASN A CA 1
ATOM 668 C C . ASN A 1 80 ? 10.589 -6.744 -7.565 1.00 86.06 80 ASN A C 1
ATOM 670 O O . ASN A 1 80 ? 10.311 -6.171 -6.514 1.00 86.06 80 ASN A O 1
ATOM 674 N N . GLN A 1 81 ? 10.000 -7.890 -7.915 1.00 85.06 81 GLN A N 1
ATOM 675 C CA . GLN A 1 81 ? 8.864 -8.477 -7.193 1.00 85.06 81 GLN A CA 1
ATOM 676 C C . GLN A 1 81 ? 9.075 -8.600 -5.674 1.00 85.06 81 GLN A C 1
ATOM 678 O O . GLN A 1 81 ? 8.131 -8.430 -4.903 1.00 85.06 81 GLN A O 1
ATOM 683 N N . ARG A 1 82 ? 10.297 -8.917 -5.223 1.00 87.75 82 ARG A N 1
ATOM 684 C CA . ARG A 1 82 ? 10.593 -9.050 -3.788 1.00 87.75 82 ARG A CA 1
ATOM 685 C C . ARG A 1 82 ? 10.643 -7.696 -3.105 1.00 87.75 82 ARG A C 1
ATOM 687 O O . ARG A 1 82 ? 10.088 -7.566 -2.020 1.00 87.75 82 ARG A O 1
ATOM 694 N N . GLN A 1 83 ? 11.294 -6.718 -3.729 1.00 88.25 83 GLN A N 1
ATOM 695 C CA . GLN A 1 83 ? 11.343 -5.356 -3.217 1.00 88.25 83 GLN A CA 1
ATOM 696 C C . GLN A 1 83 ? 9.921 -4.793 -3.116 1.00 88.25 83 GLN A C 1
ATOM 698 O O . GLN A 1 83 ? 9.540 -4.362 -2.031 1.00 88.25 83 GLN A O 1
ATOM 703 N N . CYS A 1 84 ? 9.110 -4.930 -4.172 1.00 89.69 84 CYS A N 1
ATOM 704 C CA . CYS A 1 84 ? 7.718 -4.485 -4.170 1.00 89.69 84 CYS A CA 1
ATOM 705 C C . CYS A 1 84 ? 6.894 -5.191 -3.088 1.00 89.69 84 CYS A C 1
ATOM 707 O O . CYS A 1 84 ? 6.084 -4.558 -2.422 1.00 89.69 84 CYS A O 1
ATOM 709 N N . PHE A 1 85 ? 7.102 -6.492 -2.874 1.00 90.44 85 PHE A N 1
ATOM 710 C CA . PHE A 1 85 ? 6.430 -7.210 -1.793 1.00 90.44 85 PHE A CA 1
ATOM 711 C C . PHE A 1 85 ? 6.815 -6.666 -0.410 1.00 90.44 85 PHE A C 1
ATOM 713 O O . PHE A 1 85 ? 5.937 -6.436 0.413 1.00 90.44 85 PHE A O 1
ATOM 720 N N . VAL A 1 86 ? 8.105 -6.448 -0.138 1.00 91.06 86 VAL A N 1
ATOM 721 C CA . VAL A 1 86 ? 8.560 -5.952 1.172 1.00 91.06 86 VAL A CA 1
ATOM 722 C C . VAL A 1 86 ? 8.070 -4.526 1.417 1.00 91.06 86 VAL A C 1
ATOM 724 O O . VAL A 1 86 ? 7.543 -4.243 2.491 1.00 91.06 86 VAL A O 1
ATOM 727 N N . SER A 1 87 ? 8.185 -3.633 0.431 1.00 90.38 87 SER A N 1
ATOM 728 C CA . SER A 1 87 ? 7.739 -2.246 0.587 1.00 90.38 87 SER A CA 1
ATOM 729 C C . SER A 1 87 ? 6.228 -2.144 0.778 1.00 90.38 87 SER A C 1
ATOM 731 O O . SER A 1 87 ? 5.773 -1.397 1.639 1.00 90.38 87 SER A O 1
ATOM 733 N N . ASN A 1 88 ? 5.445 -2.915 0.021 1.00 91.38 88 ASN A N 1
ATOM 734 C CA . ASN A 1 88 ? 3.991 -2.846 0.092 1.00 91.38 88 ASN A CA 1
ATOM 735 C C . ASN A 1 88 ? 3.435 -3.673 1.253 1.00 91.38 88 ASN A C 1
ATOM 737 O O . ASN A 1 88 ? 2.780 -3.134 2.129 1.00 91.38 88 ASN A O 1
ATOM 741 N N . VAL A 1 89 ? 3.715 -4.970 1.317 1.00 90.56 89 VAL A N 1
ATOM 742 C CA . VAL A 1 89 ? 3.056 -5.860 2.287 1.00 90.56 89 VAL A CA 1
ATOM 743 C C . VAL A 1 89 ? 3.642 -5.736 3.684 1.00 90.56 89 VAL A C 1
ATOM 745 O O . VAL A 1 89 ? 2.914 -5.878 4.655 1.00 90.56 89 VAL A O 1
ATOM 748 N N . VAL A 1 90 ? 4.949 -5.507 3.815 1.00 90.19 90 VAL A N 1
ATOM 749 C CA . VAL A 1 90 ? 5.562 -5.396 5.144 1.00 90.19 90 VAL A CA 1
ATOM 750 C C . VAL A 1 90 ? 5.497 -3.951 5.611 1.00 90.19 90 VAL A C 1
ATOM 752 O O . VAL A 1 90 ? 4.823 -3.662 6.590 1.00 90.19 90 VAL A O 1
ATOM 755 N N . LEU A 1 91 ? 6.152 -3.027 4.908 1.00 91.31 91 LEU A N 1
ATOM 756 C CA . LEU A 1 91 ? 6.272 -1.651 5.395 1.00 91.31 91 LEU A CA 1
ATOM 757 C C . LEU A 1 91 ? 4.950 -0.884 5.302 1.00 91.31 91 LEU A C 1
ATOM 759 O O . LEU A 1 91 ? 4.497 -0.339 6.304 1.00 91.31 91 LEU A O 1
ATOM 763 N N . CYS A 1 92 ? 4.304 -0.866 4.132 1.00 91.62 92 CYS A N 1
ATOM 764 C CA . CYS A 1 92 ? 3.073 -0.096 3.960 1.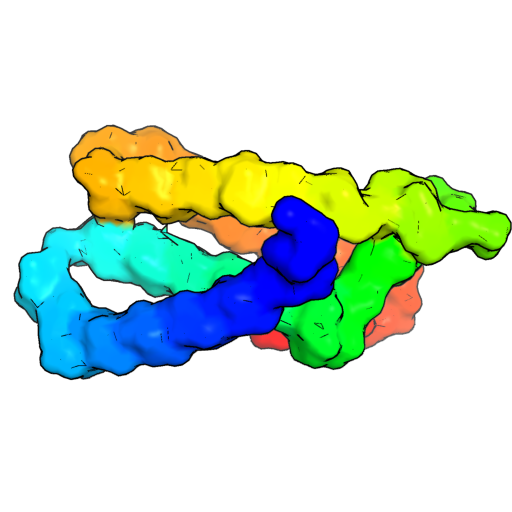00 91.62 92 CYS A CA 1
ATOM 765 C C . CYS A 1 92 ? 1.930 -0.653 4.825 1.00 91.62 92 CYS A C 1
ATOM 767 O O . CYS A 1 92 ? 1.281 0.123 5.520 1.00 91.62 92 CYS A O 1
ATOM 769 N N . TYR A 1 93 ? 1.729 -1.976 4.895 1.00 92.94 93 TYR A N 1
ATOM 770 C CA . TYR A 1 93 ? 0.633 -2.517 5.716 1.00 92.94 93 TYR A CA 1
ATOM 771 C C . TYR A 1 93 ? 0.880 -2.250 7.200 1.00 92.94 93 TYR A C 1
ATOM 773 O O . TYR A 1 93 ? -0.068 -1.947 7.912 1.00 92.94 93 TYR A O 1
ATOM 781 N N . LEU A 1 94 ? 2.126 -2.300 7.684 1.00 91.94 94 LEU A N 1
ATOM 782 C CA . LEU A 1 94 ? 2.421 -1.905 9.064 1.00 91.94 94 LEU A CA 1
ATOM 783 C C . LEU A 1 94 ? 2.052 -0.436 9.312 1.00 91.94 94 LEU A C 1
ATOM 785 O O . LEU A 1 94 ? 1.375 -0.145 10.296 1.00 91.94 94 LEU A O 1
ATOM 789 N N . CYS A 1 95 ? 2.422 0.471 8.405 1.00 91.25 95 CYS A N 1
ATOM 790 C CA . CYS A 1 95 ? 2.088 1.893 8.524 1.00 91.25 95 CYS A CA 1
ATOM 791 C C . CYS A 1 95 ? 0.582 2.181 8.460 1.00 91.25 95 CYS A C 1
ATOM 793 O O . CYS A 1 95 ? 0.146 3.157 9.057 1.00 91.25 95 CYS A O 1
ATOM 795 N N . TYR A 1 96 ? -0.206 1.357 7.765 1.00 92.88 96 TYR A N 1
ATOM 796 C CA . TYR A 1 96 ? -1.655 1.548 7.634 1.00 92.88 96 TYR A CA 1
ATOM 797 C C . TYR A 1 96 ? -2.484 0.787 8.669 1.00 92.88 96 TYR A C 1
ATOM 799 O O . TYR A 1 96 ? -3.541 1.248 9.078 1.00 92.88 96 TYR A O 1
ATOM 807 N N . ILE A 1 97 ? -2.033 -0.384 9.111 1.00 94.19 97 ILE A N 1
ATOM 808 C CA . ILE A 1 97 ? -2.802 -1.234 10.023 1.00 94.19 97 ILE A CA 1
ATOM 809 C C . ILE A 1 97 ? -2.570 -0.824 11.476 1.00 94.19 97 ILE A C 1
ATOM 811 O O . ILE A 1 97 ? -3.514 -0.810 12.263 1.00 94.19 97 ILE A O 1
ATOM 815 N N . VAL A 1 98 ? -1.338 -0.466 11.855 1.00 94.81 98 VAL A N 1
ATOM 816 C CA . VAL A 1 98 ? -1.030 -0.081 13.242 1.00 94.81 98 VAL A CA 1
ATOM 817 C C . VAL A 1 98 ? -1.880 1.111 13.709 1.00 94.81 98 VAL A C 1
ATOM 819 O O . VAL A 1 98 ? -2.482 0.998 14.778 1.00 94.81 98 VAL A O 1
ATOM 822 N N . PRO A 1 99 ? -2.027 2.215 12.948 1.00 93.81 99 PRO A N 1
ATOM 823 C CA . PRO A 1 99 ? -2.822 3.356 13.403 1.00 93.81 99 PRO A CA 1
ATOM 824 C C . PRO A 1 99 ? -4.310 3.040 13.604 1.00 93.81 99 PRO A C 1
ATOM 826 O O . PRO A 1 99 ? -4.936 3.653 14.464 1.00 93.81 99 PRO A O 1
ATOM 829 N N . ILE A 1 100 ? -4.874 2.058 12.889 1.00 94.50 100 ILE A N 1
ATOM 830 C CA . ILE A 1 100 ? -6.281 1.636 13.047 1.00 94.50 100 ILE A CA 1
ATOM 831 C C . ILE A 1 100 ? -6.549 1.096 14.462 1.00 94.50 100 ILE A C 1
ATOM 833 O O . ILE A 1 100 ? -7.625 1.323 15.022 1.00 94.50 100 ILE A O 1
ATOM 837 N N . PHE A 1 101 ? -5.573 0.404 15.057 1.00 94.69 101 PHE A N 1
ATOM 838 C CA . PHE A 1 101 ? -5.670 -0.127 16.422 1.00 94.69 101 PHE A CA 1
ATOM 839 C C . PHE A 1 101 ? -5.310 0.898 17.501 1.00 94.69 101 PHE A C 1
ATOM 841 O O . PHE A 1 101 ? -5.663 0.709 18.664 1.00 94.69 101 PHE A O 1
ATOM 848 N N . PHE A 1 102 ? -4.630 1.983 17.126 1.00 93.62 102 PHE A N 1
ATOM 849 C CA . PHE A 1 102 ? -4.223 3.054 18.035 1.00 93.62 102 PHE A CA 1
ATOM 850 C C . PHE A 1 102 ? -4.650 4.440 17.511 1.00 93.62 102 PHE A C 1
ATOM 852 O O . PHE A 1 102 ? -3.800 5.327 17.380 1.00 93.62 102 PHE A O 1
ATOM 859 N N . PRO A 1 103 ? -5.950 4.664 17.225 1.00 90.50 103 PRO A N 1
ATOM 860 C CA . PRO A 1 103 ? -6.450 5.912 16.632 1.00 90.50 103 PRO A CA 1
ATOM 861 C C . PRO A 1 103 ? -6.199 7.150 17.509 1.00 90.50 103 PRO A C 1
ATOM 863 O O . PRO A 1 103 ? -6.133 8.269 17.008 1.00 90.50 103 PRO A O 1
ATOM 866 N N . GLN A 1 104 ? -6.019 6.958 18.818 1.00 91.44 104 GLN A N 1
ATOM 867 C CA . GLN A 1 104 ? -5.671 7.998 19.785 1.00 91.44 104 GLN A CA 1
ATOM 868 C C . GLN A 1 104 ? -4.254 8.559 19.590 1.00 91.44 104 GLN A C 1
ATOM 870 O O . GLN A 1 104 ? -3.956 9.668 20.036 1.00 91.44 104 GLN A O 1
ATOM 875 N N . LEU A 1 105 ? -3.363 7.814 18.930 1.00 92.94 105 LEU A N 1
ATOM 876 C CA . LEU A 1 105 ? -2.019 8.274 18.596 1.00 92.94 105 LEU A CA 1
ATOM 877 C C . LEU A 1 105 ? -2.092 9.127 17.326 1.00 92.94 105 LEU A C 1
ATOM 879 O O . LEU A 1 105 ? -1.760 8.675 16.231 1.00 92.94 105 LEU A O 1
ATOM 883 N N . ILE A 1 106 ? -2.531 10.379 17.485 1.00 87.88 106 ILE A N 1
ATOM 884 C CA . ILE A 1 106 ? -2.905 11.259 16.367 1.00 87.88 106 ILE A CA 1
ATOM 885 C C . ILE A 1 106 ? -1.800 11.427 15.317 1.00 87.88 106 ILE A C 1
ATOM 887 O O . ILE A 1 106 ? -2.090 11.535 14.133 1.00 87.88 106 ILE A O 1
ATOM 891 N N . TRP A 1 107 ? -0.528 11.386 15.722 1.00 91.06 107 TRP A N 1
ATOM 892 C CA . TRP A 1 107 ? 0.603 11.482 14.797 1.00 91.06 107 TRP A CA 1
ATOM 893 C C . TRP A 1 107 ? 0.771 10.239 13.919 1.00 91.06 107 TRP A C 1
ATOM 895 O O . TRP A 1 107 ? 1.154 10.371 12.760 1.00 91.06 107 TRP A O 1
ATOM 905 N N . LEU A 1 108 ? 0.444 9.048 14.432 1.00 89.19 108 LEU A N 1
ATOM 906 C CA . LEU A 1 108 ? 0.431 7.820 13.632 1.00 89.19 108 LEU A CA 1
ATOM 907 C C . LEU A 1 108 ? -0.744 7.822 12.652 1.00 89.19 108 LEU A C 1
ATOM 909 O O . LEU A 1 108 ? -0.563 7.501 11.481 1.00 89.19 108 LEU A O 1
ATOM 913 N N . ALA A 1 109 ? -1.921 8.254 13.112 1.00 87.94 109 ALA A N 1
ATOM 914 C CA . ALA A 1 109 ? -3.092 8.430 12.258 1.00 87.94 109 ALA A CA 1
ATOM 915 C C . ALA A 1 109 ? -2.815 9.447 11.136 1.00 87.94 109 ALA A C 1
ATOM 917 O O . ALA A 1 109 ? -3.055 9.172 9.963 1.00 87.94 109 ALA A O 1
ATOM 918 N N . ALA A 1 110 ? -2.229 10.598 11.477 1.00 88.75 110 ALA A N 1
ATOM 919 C CA . ALA A 1 110 ? -1.856 11.623 10.511 1.00 88.75 110 ALA A CA 1
ATOM 920 C C . ALA A 1 110 ? -0.815 11.113 9.506 1.00 88.75 110 ALA A C 1
ATOM 922 O O . ALA A 1 110 ? -0.958 11.367 8.313 1.00 88.75 110 ALA A O 1
ATOM 923 N N . ALA A 1 111 ? 0.201 10.365 9.952 1.00 89.06 111 ALA A N 1
ATOM 924 C CA . ALA A 1 111 ? 1.214 9.794 9.065 1.00 89.06 111 ALA A CA 1
ATOM 925 C C . ALA A 1 111 ? 0.600 8.879 7.993 1.00 89.06 111 ALA A C 1
ATOM 927 O O . ALA A 1 111 ? 0.975 8.980 6.825 1.00 89.06 111 ALA A O 1
ATOM 928 N N . GLN A 1 112 ? -0.380 8.049 8.364 1.00 90.81 112 GLN A N 1
ATOM 929 C CA . GLN A 1 112 ? -1.109 7.211 7.413 1.00 90.81 112 GLN A CA 1
ATOM 930 C C . GLN A 1 112 ? -1.835 8.052 6.354 1.00 90.81 112 GLN A C 1
ATOM 932 O O . GLN A 1 112 ? -1.689 7.806 5.156 1.00 90.81 112 GLN A O 1
ATOM 937 N N . ILE A 1 113 ? -2.575 9.078 6.786 1.00 88.06 113 ILE A N 1
ATOM 938 C CA . ILE A 1 113 ? -3.299 9.971 5.873 1.00 88.06 113 ILE A CA 1
ATOM 939 C C . ILE A 1 113 ? -2.328 10.714 4.948 1.00 88.06 113 ILE A C 1
ATOM 941 O O . ILE A 1 113 ? -2.531 10.739 3.736 1.00 88.06 113 ILE A O 1
ATOM 945 N N . PHE A 1 114 ? -1.234 11.265 5.481 1.00 87.50 114 PHE A N 1
ATOM 946 C CA . PHE A 1 114 ? -0.221 11.951 4.676 1.00 87.50 114 PHE A CA 1
ATOM 947 C C . PHE A 1 114 ? 0.452 11.028 3.661 1.00 87.50 114 PHE A C 1
ATOM 949 O O . PHE A 1 114 ? 0.749 11.464 2.550 1.00 87.50 114 PHE A O 1
ATOM 956 N N . GLN A 1 115 ? 0.665 9.756 4.002 1.00 84.69 115 GLN A N 1
ATOM 957 C CA . GLN A 1 115 ? 1.196 8.779 3.057 1.00 84.69 115 GLN A CA 1
ATOM 958 C C . GLN A 1 115 ? 0.242 8.555 1.877 1.00 84.69 115 GLN A C 1
ATOM 960 O O . GLN A 1 115 ? 0.703 8.448 0.743 1.00 84.69 115 GLN A O 1
ATOM 965 N N . GLY A 1 116 ? -1.069 8.511 2.122 1.00 82.12 116 GLY A N 1
ATOM 966 C CA . GLY A 1 116 ? -2.080 8.469 1.063 1.00 82.12 116 GLY A CA 1
ATOM 967 C C . GLY A 1 116 ? -2.069 9.739 0.208 1.00 82.12 116 GLY A C 1
ATOM 968 O O . GLY A 1 116 ? -1.975 9.670 -1.016 1.00 82.12 116 GLY A O 1
ATOM 969 N N . LEU A 1 117 ? -2.039 10.910 0.853 1.00 85.19 117 LEU A N 1
ATOM 970 C CA . LEU A 1 117 ? -1.970 12.208 0.173 1.00 85.19 117 LEU A CA 1
ATOM 971 C C . LEU A 1 117 ? -0.710 12.367 -0.685 1.00 85.19 117 LEU A C 1
ATOM 973 O O . LEU A 1 117 ? -0.766 13.020 -1.720 1.00 85.19 117 LEU A O 1
ATOM 977 N N . TRP A 1 118 ? 0.419 11.766 -0.307 1.00 82.69 118 TRP A N 1
ATOM 978 C CA . TRP A 1 118 ? 1.649 11.804 -1.105 1.00 82.69 118 TRP A CA 1
ATOM 979 C C . TRP A 1 118 ? 1.518 11.083 -2.458 1.00 82.69 118 TRP A C 1
ATOM 981 O O . TRP A 1 118 ? 2.214 11.436 -3.414 1.00 82.69 118 TRP A O 1
ATOM 991 N N . GLN A 1 119 ? 0.593 10.127 -2.587 1.00 81.38 119 GLN A N 1
ATOM 992 C CA . GLN A 1 119 ? 0.361 9.441 -3.861 1.00 81.38 119 GLN A CA 1
ATOM 993 C C . GLN A 1 119 ? -0.240 10.369 -4.920 1.00 81.38 119 GLN A C 1
ATOM 995 O O . GLN A 1 119 ? 0.024 10.201 -6.111 1.00 81.38 119 GLN A O 1
ATOM 1000 N N . ILE A 1 120 ? -0.968 11.403 -4.487 1.00 78.56 120 ILE A N 1
ATOM 1001 C CA . ILE A 1 120 ? -1.576 12.413 -5.356 1.00 78.56 120 ILE A CA 1
ATOM 1002 C C . ILE A 1 120 ? -0.522 13.121 -6.224 1.00 78.56 120 ILE A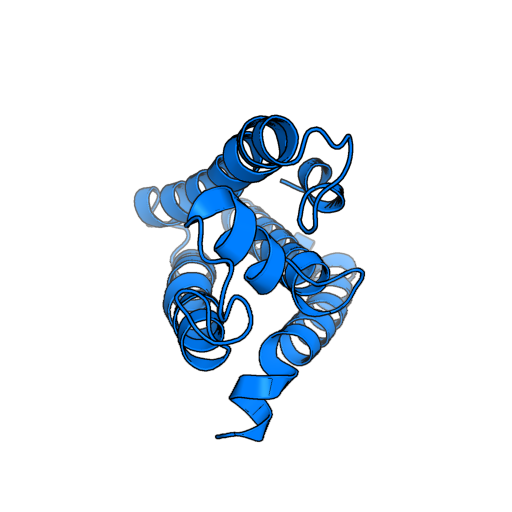 C 1
ATOM 1004 O O . ILE A 1 120 ? -0.604 13.016 -7.449 1.00 78.56 120 ILE A O 1
ATOM 1008 N N . PRO A 1 121 ? 0.485 13.831 -5.673 1.00 80.31 121 PRO A N 1
ATOM 1009 C CA . PRO A 1 121 ? 1.503 14.469 -6.500 1.00 80.31 121 PRO A CA 1
ATOM 1010 C C . PRO A 1 121 ? 2.396 13.445 -7.214 1.00 80.31 121 PRO A C 1
ATOM 1012 O O . PRO A 1 121 ? 2.824 13.709 -8.341 1.00 80.31 121 PRO A O 1
ATOM 1015 N N . ALA A 1 122 ? 2.657 12.278 -6.611 1.00 78.06 122 ALA A N 1
ATOM 1016 C CA . ALA A 1 122 ? 3.508 11.248 -7.205 1.00 78.06 122 ALA A CA 1
ATOM 1017 C C . ALA A 1 122 ? 2.929 10.705 -8.524 1.00 78.06 122 ALA A C 1
ATOM 1019 O O . ALA A 1 122 ? 3.596 10.772 -9.560 1.00 78.06 122 ALA A O 1
ATOM 1020 N N . HIS A 1 123 ? 1.677 10.242 -8.514 1.00 78.69 123 HIS A N 1
ATOM 1021 C CA . HIS A 1 123 ? 1.010 9.698 -9.701 1.00 78.69 123 HIS A CA 1
ATOM 1022 C C . HIS A 1 123 ? 0.342 10.779 -10.545 1.00 78.69 123 HIS A C 1
ATOM 1024 O O . HIS A 1 123 ? 0.454 10.756 -11.770 1.00 78.69 123 HIS A O 1
ATOM 1030 N N . GLY A 1 124 ? -0.312 11.752 -9.910 1.00 70.12 124 GLY A N 1
ATOM 1031 C CA . GLY A 1 124 ? -1.068 12.809 -10.579 1.00 70.12 124 GLY A CA 1
ATOM 1032 C C . GLY A 1 124 ? -0.200 13.760 -11.394 1.00 70.12 124 GLY A C 1
ATOM 1033 O O . GLY A 1 124 ? -0.589 14.155 -12.494 1.00 70.12 124 GLY A O 1
ATOM 1034 N N . ILE A 1 125 ? 0.990 14.094 -10.885 1.00 74.38 125 ILE A N 1
ATOM 1035 C CA . ILE A 1 125 ? 1.857 15.121 -11.471 1.00 74.38 125 ILE A CA 1
ATOM 1036 C C . ILE A 1 125 ? 3.156 14.497 -11.978 1.00 74.38 125 ILE A C 1
ATOM 1038 O O . ILE A 1 125 ? 3.408 14.502 -13.182 1.00 74.38 125 ILE A O 1
ATOM 1042 N N . VAL A 1 126 ? 3.980 13.933 -11.090 1.00 77.00 126 VAL A N 1
ATOM 1043 C CA . VAL A 1 126 ? 5.360 13.544 -11.428 1.00 77.00 126 VAL A CA 1
ATOM 1044 C C . 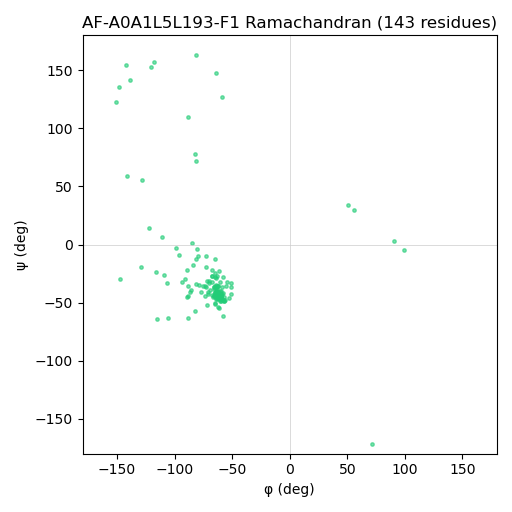VAL A 1 126 ? 5.397 12.423 -12.466 1.00 77.00 126 VAL A C 1
ATOM 1046 O O . VAL A 1 126 ? 6.084 12.564 -13.483 1.00 77.00 126 VAL A O 1
ATOM 1049 N N . LEU A 1 127 ? 4.660 11.328 -12.251 1.00 74.94 127 LEU A N 1
ATOM 1050 C CA . LEU A 1 127 ? 4.656 10.207 -13.193 1.00 74.94 127 LEU A CA 1
ATOM 1051 C C . LEU A 1 127 ? 4.050 10.608 -14.540 1.00 74.94 127 LEU A C 1
ATOM 1053 O O . LEU A 1 127 ? 4.656 10.325 -15.568 1.00 74.94 127 LEU A O 1
ATOM 1057 N N . ASN A 1 128 ? 2.917 11.317 -14.548 1.00 78.56 128 ASN A N 1
ATOM 1058 C CA . ASN A 1 128 ? 2.283 11.801 -15.781 1.00 78.56 128 ASN A CA 1
ATOM 1059 C C . ASN A 1 128 ? 3.204 12.728 -16.590 1.00 78.56 128 ASN A C 1
ATOM 1061 O O . ASN A 1 128 ? 3.327 12.564 -17.807 1.00 78.56 128 ASN A O 1
ATOM 1065 N N . MET A 1 129 ? 3.904 13.658 -15.927 1.00 76.00 129 MET A N 1
ATOM 1066 C CA . MET A 1 129 ? 4.870 14.549 -16.579 1.00 76.00 129 MET A CA 1
ATOM 1067 C C . MET A 1 129 ? 6.032 13.776 -17.208 1.00 76.00 129 MET A C 1
ATOM 1069 O O . MET A 1 129 ? 6.429 14.082 -18.332 1.00 76.00 129 MET A O 1
ATOM 1073 N N . ARG A 1 130 ? 6.570 12.766 -16.512 1.00 74.75 130 ARG A N 1
ATOM 1074 C CA . ARG A 1 130 ? 7.693 11.965 -17.024 1.00 74.75 130 ARG A CA 1
ATOM 1075 C C . ARG A 1 130 ? 7.275 10.969 -18.108 1.00 74.75 130 ARG A C 1
ATOM 1077 O O . ARG A 1 130 ? 8.019 10.779 -19.065 1.00 74.75 130 ARG A O 1
ATOM 1084 N N . LEU A 1 131 ? 6.082 10.383 -17.999 1.00 74.19 131 LEU A N 1
ATOM 1085 C CA . LEU A 1 131 ? 5.490 9.497 -19.007 1.00 74.19 131 LEU A CA 1
ATOM 1086 C C . LEU A 1 131 ? 5.009 10.238 -20.257 1.00 74.19 131 LEU A C 1
ATOM 1088 O O . LEU A 1 131 ? 4.789 9.598 -21.282 1.00 74.19 131 LEU A O 1
ATOM 1092 N N . LYS A 1 132 ? 4.792 11.559 -20.169 1.00 77.19 132 LYS A N 1
ATOM 1093 C CA . LYS A 1 132 ? 4.082 12.352 -21.189 1.00 77.19 132 LYS A CA 1
ATOM 1094 C C . LYS A 1 132 ? 2.726 11.729 -21.562 1.00 77.19 132 LYS A C 1
ATOM 1096 O O . LYS A 1 132 ? 2.293 11.798 -22.710 1.00 77.19 132 LYS A O 1
ATOM 1101 N N . SER A 1 133 ? 2.064 11.113 -20.583 1.00 69.56 133 SER A N 1
ATOM 1102 C CA . SER A 1 133 ? 0.781 10.421 -20.727 1.00 69.56 133 SER A CA 1
ATOM 1103 C C . SER A 1 133 ? -0.260 11.060 -19.814 1.00 69.56 133 SER A C 1
ATOM 1105 O O . SER A 1 133 ? 0.072 11.612 -18.768 1.00 69.56 133 SER A O 1
ATOM 1107 N N . LYS A 1 134 ? -1.535 10.962 -20.204 1.00 65.00 134 LYS A N 1
ATOM 1108 C CA . LYS A 1 134 ? -2.675 11.359 -19.362 1.00 65.00 134 LYS A CA 1
ATOM 1109 C C . LYS A 1 134 ? -3.044 10.295 -18.320 1.00 65.00 134 LYS A C 1
ATOM 1111 O O . LYS A 1 134 ? -3.887 10.565 -17.475 1.00 65.00 134 LYS A O 1
ATOM 1116 N N . TYR A 1 135 ? -2.464 9.096 -18.420 1.00 66.44 135 TYR A N 1
ATOM 1117 C CA . TYR A 1 135 ? -2.722 7.973 -17.523 1.00 66.44 135 TYR A CA 1
ATOM 1118 C C . TYR A 1 135 ? -1.435 7.225 -17.155 1.00 66.44 135 TYR A C 1
ATOM 1120 O O . TYR A 1 135 ? -0.571 7.005 -18.011 1.00 66.44 135 TYR A O 1
ATOM 1128 N N . ASN A 1 136 ? -1.349 6.799 -15.894 1.00 73.69 136 ASN A N 1
ATOM 1129 C CA . ASN A 1 136 ? -0.362 5.851 -15.390 1.00 73.69 136 ASN A CA 1
ATOM 1130 C C . ASN A 1 136 ? -1.006 4.915 -14.351 1.00 73.69 136 ASN A C 1
ATOM 1132 O O . ASN A 1 136 ? -1.993 5.309 -13.729 1.00 73.69 136 ASN A O 1
ATOM 1136 N N . PRO A 1 137 ? -0.478 3.695 -14.152 1.00 72.25 137 PRO A N 1
ATOM 1137 C CA . PRO A 1 137 ? -0.976 2.805 -13.109 1.00 72.25 137 PRO A CA 1
ATOM 1138 C C . PRO A 1 137 ? -0.855 3.463 -11.729 1.00 72.25 137 PRO A C 1
ATOM 1140 O O . PRO A 1 137 ? 0.219 3.943 -11.368 1.00 72.25 137 PRO A O 1
ATOM 1143 N N . GLY A 1 138 ? -1.967 3.499 -10.996 1.00 61.88 138 GLY A N 1
ATOM 1144 C CA . GLY A 1 138 ? -2.112 4.210 -9.721 1.00 61.88 138 GLY A CA 1
ATOM 1145 C C . GLY A 1 138 ? -2.793 5.580 -9.850 1.00 61.88 138 GLY A C 1
ATOM 1146 O O . GLY A 1 138 ? -3.059 6.226 -8.838 1.00 61.88 138 GLY A O 1
ATOM 1147 N N . LEU A 1 139 ? -3.096 6.038 -11.075 1.00 65.62 139 LEU A N 1
ATOM 1148 C CA . LEU A 1 139 ? -3.760 7.320 -11.323 1.00 65.62 139 LEU A CA 1
ATOM 1149 C C . LEU A 1 139 ? -5.285 7.257 -11.156 1.00 65.62 139 LEU A C 1
ATOM 1151 O O . LEU A 1 139 ? -5.867 8.250 -10.727 1.00 65.62 139 LEU A O 1
ATOM 1155 N N . LEU A 1 140 ? -5.959 6.146 -11.491 1.00 58.66 140 LEU A N 1
ATOM 1156 C CA . LEU A 1 140 ? -7.429 6.072 -11.363 1.00 58.66 140 LEU A CA 1
ATOM 1157 C C . LEU A 1 140 ? -7.875 6.166 -9.901 1.00 58.66 140 LEU A C 1
ATOM 1159 O O . LEU A 1 140 ? -8.958 6.676 -9.616 1.00 58.66 140 LEU A O 1
ATOM 1163 N N . LEU A 1 141 ? -7.027 5.731 -8.972 1.00 55.62 141 LEU A N 1
ATOM 1164 C CA . LEU A 1 141 ? -7.285 5.785 -7.536 1.00 55.62 141 LEU A CA 1
ATOM 1165 C C . LEU A 1 141 ? -6.945 7.090 -6.831 1.00 55.62 141 LEU A C 1
ATOM 1167 O O . LEU A 1 141 ? -7.211 7.217 -5.635 1.00 55.62 141 LEU A O 1
ATOM 1171 N N . PHE A 1 142 ? -6.474 8.082 -7.582 1.00 52.75 142 PHE A N 1
ATOM 1172 C CA . PHE A 1 142 ? -6.360 9.464 -7.127 1.00 52.75 142 PHE A CA 1
ATOM 1173 C C . PHE A 1 142 ? -7.669 10.001 -6.510 1.00 52.75 142 PHE A C 1
ATOM 1175 O O . PHE A 1 142 ? -7.621 10.778 -5.566 1.00 52.75 142 PHE A O 1
ATOM 1182 N N . CYS A 1 143 ? -8.839 9.567 -6.993 1.00 41.78 143 CYS A N 1
ATOM 1183 C CA . CYS A 1 143 ? -10.134 10.098 -6.552 1.00 41.78 143 CYS A CA 1
ATOM 1184 C C . CYS A 1 143 ? -10.666 9.529 -5.219 1.00 41.78 143 CYS A C 1
ATOM 1186 O O . CYS A 1 143 ? -11.738 9.948 -4.787 1.00 41.78 143 CYS A O 1
ATOM 1188 N N . PHE A 1 144 ? -9.985 8.558 -4.599 1.00 43.41 144 PHE A N 1
ATOM 1189 C CA . PHE A 1 144 ? -10.477 7.846 -3.405 1.00 43.41 144 PHE A CA 1
ATOM 1190 C C . PHE A 1 144 ? -9.692 8.146 -2.112 1.00 43.41 144 PHE A C 1
ATOM 1192 O O . PHE A 1 144 ? -9.956 7.506 -1.093 1.00 43.41 144 PHE A O 1
ATOM 1199 N N . HIS A 1 145 ? -8.748 9.092 -2.149 1.00 39.00 145 HIS A N 1
ATOM 1200 C CA . HIS A 1 145 ? -8.005 9.609 -0.991 1.00 39.00 145 HIS A CA 1
ATOM 1201 C C . HIS A 1 145 ? -8.370 11.070 -0.729 1.00 39.00 145 HIS A C 1
ATOM 1203 O O . HIS A 1 145 ? -8.441 11.437 0.465 1.00 39.00 145 HIS A O 1
#